Protein AF-A0ABD1CJW3-F1 (afdb_monomer)

Mean predicted aligned error: 16.08 Å

pLDDT: mean 78.41, std 13.62, range [54.0, 96.19]

Sequence (65 aa):
MVSRSCIAASLLLTVAMFGAGAFARPGYAVDYYDHPKYAFNYGVADHSTGDVKSQHETRDGDVVK

Foldseek 3Di:
DCDPVNVVVVVVVVCVVPVPPDDPDPDDDPPDDAADWDKDKDWDQDPVVRDIDIDIWIDHHPDID

Solvent-accessible surface area (backbone atoms only — not comparable to full-atom values): 4356 Å² total; per-residue (Å²): 131,85,49,74,67,58,53,52,52,52,52,54,51,52,51,62,72,66,67,78,80,81,79,86,70,83,80,76,82,80,81,83,80,80,68,63,70,52,75,49,79,49,75,48,76,40,84,88,82,66,50,75,49,75,51,71,42,38,35,57,58,91,46,74,83

Nearest PDB structures (foldseek):
  8qqs-assembly1_B  TM=3.705E-01  e=1.120E+00  Escherichia coli

Organism: Culex pipiens pipiens (NCBI:txid38569)

Structure (mmCIF, N/CA/C/O backbone):
data_AF-A0ABD1CJW3-F1
#
_entry.id   AF-A0ABD1CJW3-F1
#
loop_
_atom_site.group_PDB
_atom_site.id
_atom_site.type_symbol
_atom_site.label_atom_id
_atom_site.label_alt_id
_atom_site.label_comp_id
_atom_site.label_asym_id
_atom_site.label_entity_id
_atom_site.label_seq_id
_atom_site.pdbx_PDB_ins_code
_atom_site.Cartn_x
_atom_site.Cartn_y
_atom_site.Cartn_z
_atom_site.occupancy
_atom_site.B_iso_or_equiv
_atom_site.auth_seq_id
_atom_site.auth_comp_id
_atom_site.auth_asym_id
_atom_site.auth_atom_id
_atom_site.pdbx_PDB_model_num
ATOM 1 N N . MET A 1 1 ? 33.731 -10.887 -74.819 1.00 54.66 1 MET A N 1
ATOM 2 C CA . MET A 1 1 ? 34.256 -9.983 -73.771 1.00 54.66 1 MET A CA 1
ATOM 3 C C . MET A 1 1 ? 33.077 -9.328 -73.066 1.00 54.66 1 MET A C 1
ATOM 5 O O . MET A 1 1 ? 32.553 -8.345 -73.568 1.00 54.66 1 MET A O 1
ATOM 9 N N . VAL A 1 2 ? 32.611 -9.889 -71.947 1.00 54.00 2 VAL A N 1
ATOM 10 C CA . VAL A 1 2 ? 31.647 -9.181 -71.088 1.00 54.00 2 VAL A CA 1
ATOM 11 C C . VAL A 1 2 ? 32.427 -8.041 -70.442 1.00 54.00 2 VAL A C 1
ATOM 13 O O . VAL A 1 2 ? 33.400 -8.290 -69.729 1.00 54.00 2 VAL A O 1
ATOM 16 N N . SER A 1 3 ? 32.106 -6.794 -70.791 1.00 64.94 3 SER A N 1
ATOM 17 C CA . SER A 1 3 ? 32.874 -5.647 -70.311 1.00 64.94 3 SER A CA 1
ATOM 18 C C . SER A 1 3 ? 32.770 -5.576 -68.786 1.00 64.94 3 SER A C 1
ATOM 20 O O . SER A 1 3 ? 31.734 -5.898 -68.204 1.00 64.94 3 SER A O 1
ATOM 22 N N . ARG A 1 4 ? 33.846 -5.147 -68.117 1.00 68.56 4 ARG A N 1
ATOM 23 C CA . ARG A 1 4 ? 33.879 -4.980 -66.650 1.00 68.56 4 ARG A CA 1
ATOM 24 C C . ARG A 1 4 ? 32.704 -4.140 -66.125 1.00 68.56 4 ARG A C 1
ATOM 26 O O . ARG A 1 4 ? 32.240 -4.3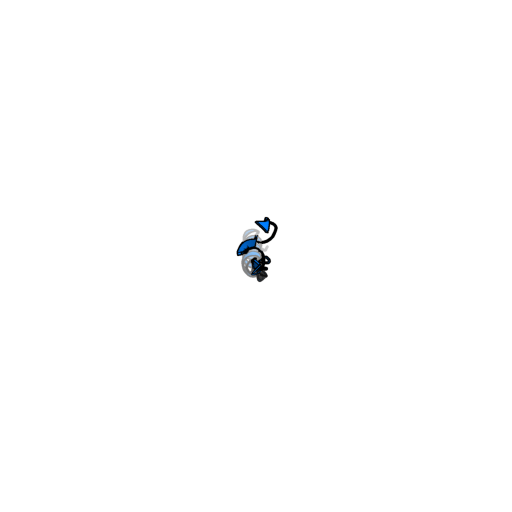57 -65.012 1.00 68.56 4 ARG A O 1
ATOM 33 N N . SER A 1 5 ? 32.188 -3.245 -66.968 1.00 63.94 5 SER A N 1
ATOM 34 C CA . SER A 1 5 ? 31.000 -2.430 -66.714 1.00 63.94 5 SER A CA 1
ATOM 35 C C . SER A 1 5 ? 29.696 -3.253 -66.661 1.00 63.94 5 SER A C 1
ATOM 37 O O . SER A 1 5 ? 28.879 -3.036 -65.772 1.00 63.94 5 SER A O 1
ATOM 39 N N . CYS A 1 6 ? 29.534 -4.275 -67.512 1.00 71.88 6 CYS A N 1
ATOM 40 C CA . CYS A 1 6 ? 28.368 -5.172 -67.492 1.00 71.88 6 CYS A CA 1
ATOM 41 C C . CYS A 1 6 ? 28.352 -6.094 -66.260 1.00 71.88 6 CYS A C 1
ATOM 43 O O . CYS A 1 6 ? 27.290 -6.366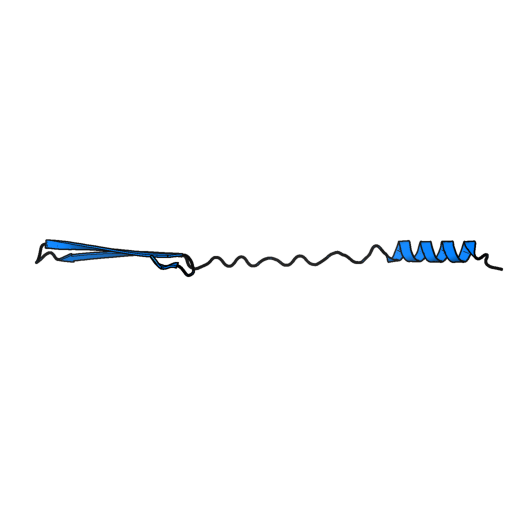 -65.700 1.00 71.88 6 CYS A O 1
ATOM 45 N N . ILE A 1 7 ? 29.526 -6.553 -65.809 1.00 71.75 7 ILE A N 1
ATOM 46 C CA . ILE A 1 7 ? 29.651 -7.404 -64.612 1.00 71.75 7 ILE A CA 1
ATOM 47 C C . ILE A 1 7 ? 29.313 -6.597 -63.352 1.00 71.75 7 ILE A C 1
ATOM 49 O O . ILE A 1 7 ? 28.551 -7.068 -62.512 1.00 71.75 7 ILE A O 1
ATOM 53 N N . ALA A 1 8 ? 29.810 -5.359 -63.253 1.00 74.38 8 ALA A N 1
ATOM 54 C CA . ALA A 1 8 ? 29.511 -4.464 -62.136 1.00 74.38 8 ALA A CA 1
ATOM 55 C C . ALA A 1 8 ? 28.015 -4.113 -62.050 1.00 74.38 8 ALA A C 1
ATOM 57 O O . ALA A 1 8 ? 27.438 -4.163 -60.966 1.00 74.38 8 ALA A O 1
ATOM 58 N N . ALA A 1 9 ? 27.371 -3.828 -63.187 1.00 72.19 9 ALA A N 1
ATOM 59 C CA . ALA A 1 9 ? 25.939 -3.533 -63.240 1.00 72.19 9 ALA A CA 1
ATOM 60 C C . ALA A 1 9 ? 25.077 -4.737 -62.821 1.00 72.19 9 ALA A C 1
ATOM 62 O O . ALA A 1 9 ? 24.109 -4.579 -62.081 1.00 72.19 9 ALA A O 1
ATOM 63 N N . SER A 1 10 ? 25.467 -5.945 -63.238 1.00 71.38 10 SER A N 1
ATOM 64 C CA . SER A 1 10 ? 24.758 -7.179 -62.880 1.00 71.38 10 SER A CA 1
ATOM 65 C C . SER A 1 10 ? 24.891 -7.492 -61.387 1.00 71.38 10 SER A C 1
ATOM 67 O O . SER A 1 10 ? 23.908 -7.840 -60.738 1.00 71.38 10 SER A O 1
ATOM 69 N N . LEU A 1 11 ? 26.086 -7.301 -60.817 1.00 70.50 11 LEU A N 1
ATOM 70 C CA . LEU A 1 11 ? 26.333 -7.520 -59.392 1.00 70.50 11 LEU A CA 1
ATOM 71 C C . LEU A 1 11 ? 25.536 -6.529 -58.527 1.00 70.50 11 LEU A C 1
ATOM 73 O O . LEU A 1 11 ? 24.858 -6.936 -57.586 1.00 70.50 11 LEU A O 1
ATOM 77 N N . LEU A 1 12 ? 25.546 -5.243 -58.893 1.00 69.94 12 LEU A N 1
ATOM 78 C CA . LEU A 1 12 ? 24.775 -4.200 -58.207 1.00 69.94 12 LEU A CA 1
ATOM 79 C C . LEU A 1 12 ? 23.266 -4.469 -58.261 1.00 69.94 12 LEU A C 1
ATOM 81 O O . LEU A 1 12 ? 22.580 -4.307 -57.253 1.00 69.94 12 LEU A O 1
ATOM 85 N N . LEU A 1 13 ? 22.759 -4.943 -59.402 1.00 66.12 13 LEU A N 1
ATOM 86 C CA . LEU A 1 13 ? 21.348 -5.287 -59.562 1.00 66.12 13 LEU A CA 1
ATOM 87 C C . LEU A 1 13 ? 20.944 -6.483 -58.684 1.00 66.12 13 LEU A C 1
ATOM 89 O O . LEU A 1 13 ? 19.890 -6.453 -58.052 1.00 66.12 13 LEU A O 1
ATOM 93 N N . THR A 1 14 ? 21.796 -7.509 -58.579 1.00 65.44 14 THR A N 1
ATOM 94 C CA . THR A 1 14 ? 21.528 -8.668 -57.706 1.00 65.44 14 THR A CA 1
ATOM 95 C C . THR A 1 14 ? 21.573 -8.317 -56.217 1.00 65.44 14 THR A C 1
ATOM 97 O O . THR A 1 14 ? 20.715 -8.768 -55.461 1.00 65.44 14 THR A O 1
ATOM 100 N N . VAL A 1 15 ? 22.500 -7.454 -55.790 1.00 70.00 15 VAL A N 1
ATOM 101 C CA . VAL A 1 15 ? 22.571 -6.980 -54.397 1.00 70.00 15 VAL A CA 1
ATOM 102 C C . VAL A 1 15 ? 21.344 -6.133 -54.041 1.00 70.00 15 VAL A C 1
ATOM 104 O O . VAL A 1 15 ? 20.797 -6.280 -52.950 1.00 70.00 15 VAL A O 1
ATOM 107 N N . ALA A 1 16 ? 20.855 -5.305 -54.970 1.00 67.31 16 ALA A N 1
ATOM 108 C CA . ALA A 1 16 ? 19.655 -4.497 -54.762 1.00 67.31 16 ALA A CA 1
ATOM 109 C C . ALA A 1 16 ? 18.367 -5.339 -54.657 1.00 67.31 16 ALA A C 1
ATOM 111 O O . ALA A 1 16 ? 17.497 -5.013 -53.852 1.00 67.31 16 ALA A O 1
ATOM 112 N N . MET A 1 17 ? 18.244 -6.433 -55.422 1.00 63.31 17 MET A N 1
ATOM 113 C CA . MET A 1 17 ? 17.048 -7.292 -55.394 1.00 63.31 17 MET A CA 1
ATOM 114 C C . MET A 1 17 ? 16.981 -8.222 -54.173 1.00 63.31 17 MET A C 1
ATOM 116 O O . MET A 1 17 ? 15.888 -8.518 -53.700 1.00 63.31 17 MET A O 1
ATOM 120 N N . PHE A 1 18 ? 18.124 -8.661 -53.635 1.00 60.78 18 PHE A N 1
ATOM 121 C CA . PHE A 1 18 ? 18.173 -9.553 -52.466 1.00 60.78 18 PHE A CA 1
ATOM 122 C C . PHE A 1 18 ? 18.414 -8.823 -51.129 1.00 60.78 18 PHE A C 1
ATOM 124 O O . PHE A 1 18 ? 18.240 -9.419 -50.068 1.00 60.78 18 PHE A O 1
ATOM 131 N N . GLY A 1 19 ? 18.777 -7.536 -51.148 1.00 57.59 19 GLY A N 1
ATOM 132 C CA . GLY A 1 19 ? 19.111 -6.756 -49.947 1.00 57.59 19 GLY A CA 1
ATOM 133 C C . GLY A 1 19 ? 17.924 -6.220 -49.133 1.00 57.59 19 GLY A C 1
ATOM 134 O O . GLY A 1 19 ? 18.134 -5.684 -48.048 1.00 57.59 19 GLY A O 1
ATOM 135 N N . ALA A 1 20 ? 16.683 -6.349 -49.615 1.00 60.34 20 ALA A N 1
ATOM 136 C CA . ALA A 1 20 ? 15.512 -5.708 -48.998 1.00 60.34 20 ALA A CA 1
ATOM 137 C C . ALA A 1 20 ? 14.735 -6.588 -47.992 1.00 60.34 20 ALA A C 1
ATOM 139 O O . ALA A 1 20 ? 13.718 -6.157 -47.455 1.00 60.34 20 ALA A O 1
ATOM 140 N N . GLY A 1 21 ? 15.169 -7.828 -47.744 1.00 59.72 21 GLY A N 1
ATOM 141 C CA . GLY A 1 21 ? 14.311 -8.862 -47.149 1.00 59.72 21 GLY A CA 1
ATOM 142 C C . GLY A 1 21 ? 14.500 -9.201 -45.667 1.00 59.72 21 GLY A C 1
ATOM 143 O O . GLY A 1 21 ? 14.043 -10.270 -45.277 1.00 59.72 21 GLY A O 1
ATOM 144 N N . ALA A 1 22 ? 15.192 -8.405 -44.841 1.00 62.50 22 ALA A N 1
ATOM 145 C CA . ALA A 1 22 ? 15.701 -8.959 -43.577 1.00 62.50 22 ALA A CA 1
ATOM 146 C C . ALA A 1 22 ? 15.681 -8.067 -42.324 1.00 62.50 22 ALA A C 1
ATOM 148 O O . ALA A 1 22 ? 16.618 -8.177 -41.552 1.00 62.50 22 ALA A O 1
ATOM 149 N N . PHE A 1 23 ? 14.657 -7.250 -42.031 1.00 58.41 23 PHE A N 1
ATOM 150 C CA . PHE A 1 23 ? 14.579 -6.616 -40.690 1.00 58.41 23 PHE A CA 1
ATOM 151 C C . PHE A 1 23 ? 13.162 -6.417 -40.124 1.00 58.41 23 PHE A C 1
ATOM 153 O O . PHE A 1 23 ? 12.902 -5.430 -39.442 1.00 58.41 23 PHE A O 1
ATOM 160 N N . ALA A 1 24 ? 12.236 -7.358 -40.318 1.00 65.56 24 ALA A N 1
ATOM 161 C CA . ALA A 1 24 ? 11.076 -7.424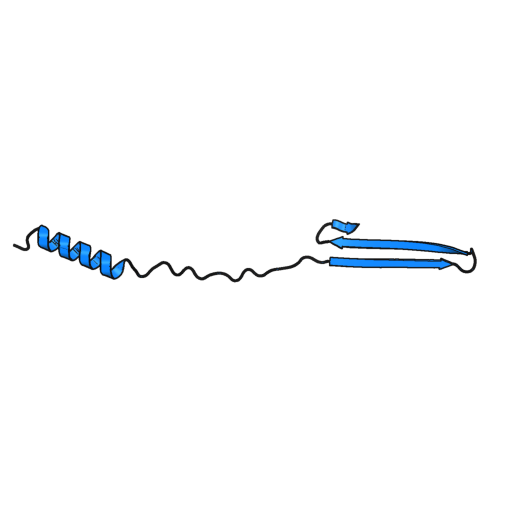 -39.425 1.00 65.56 24 ALA A CA 1
ATOM 162 C C . ALA A 1 24 ? 11.504 -8.151 -38.139 1.00 65.56 24 ALA A C 1
ATOM 164 O O . ALA A 1 24 ? 11.459 -9.378 -38.060 1.00 65.56 24 ALA A O 1
ATOM 165 N N . ARG A 1 25 ? 12.002 -7.401 -37.145 1.00 66.81 25 ARG A N 1
ATOM 166 C CA . ARG A 1 25 ? 12.265 -7.960 -35.810 1.00 66.81 25 ARG A CA 1
ATOM 167 C C . ARG A 1 25 ? 10.913 -8.320 -35.185 1.00 66.81 25 ARG A C 1
ATOM 169 O O . ARG A 1 25 ? 10.066 -7.430 -35.109 1.00 66.81 25 ARG A O 1
ATOM 176 N N . PRO A 1 26 ? 10.687 -9.563 -34.730 1.00 69.00 26 PRO A N 1
ATOM 177 C CA . PRO A 1 26 ? 9.484 -9.870 -33.975 1.00 69.00 26 PRO A CA 1
ATOM 178 C C . PRO A 1 26 ? 9.480 -8.998 -32.714 1.00 69.00 26 PRO A C 1
ATOM 180 O O . PRO A 1 26 ? 10.415 -9.042 -31.912 1.00 69.00 26 PRO A O 1
ATOM 183 N N . GLY A 1 27 ? 8.465 -8.143 -32.587 1.00 66.25 27 GLY A N 1
ATOM 184 C CA . GLY A 1 27 ? 8.218 -7.396 -31.361 1.00 66.25 27 GLY A CA 1
ATOM 185 C C . GLY A 1 27 ? 7.821 -8.383 -30.272 1.00 66.25 27 GLY A C 1
ATOM 186 O O . GLY A 1 27 ? 6.871 -9.143 -30.446 1.00 66.25 27 GLY A O 1
ATOM 187 N N . TYR A 1 28 ? 8.568 -8.408 -29.174 1.00 67.44 28 TYR A N 1
ATOM 188 C CA . TYR A 1 28 ? 8.157 -9.131 -27.979 1.00 67.44 28 TYR A CA 1
ATOM 189 C C . TYR A 1 28 ? 7.028 -8.344 -27.303 1.00 67.44 28 TYR A C 1
ATOM 191 O O . TYR A 1 28 ? 7.113 -7.122 -27.164 1.00 67.44 28 TYR A O 1
ATOM 199 N N . ALA A 1 29 ? 5.966 -9.032 -26.891 1.00 68.25 29 ALA A N 1
ATOM 200 C CA . ALA A 1 29 ? 5.010 -8.462 -25.954 1.00 68.25 29 ALA A CA 1
ATOM 201 C C . ALA A 1 29 ? 5.708 -8.350 -24.590 1.00 68.25 29 ALA A C 1
ATOM 203 O O . ALA A 1 29 ? 6.246 -9.337 -24.089 1.00 68.25 29 ALA A O 1
ATOM 204 N N . VAL A 1 30 ? 5.760 -7.145 -24.022 1.00 70.00 30 VAL A N 1
ATOM 205 C CA . VAL A 1 30 ? 6.227 -6.941 -22.647 1.00 70.00 30 VAL A CA 1
ATOM 206 C C . VAL A 1 30 ? 5.120 -7.437 -21.728 1.00 70.00 30 VAL A C 1
ATOM 208 O O . VAL A 1 30 ? 4.037 -6.855 -21.713 1.00 70.00 30 VAL A O 1
ATOM 211 N N . ASP A 1 31 ? 5.379 -8.516 -20.996 1.00 65.19 31 ASP A N 1
ATOM 212 C CA . ASP A 1 31 ? 4.478 -8.972 -19.942 1.00 65.19 31 ASP A CA 1
ATOM 213 C C . ASP A 1 31 ? 4.596 -7.998 -18.761 1.00 65.19 31 ASP A C 1
ATOM 215 O O . ASP A 1 31 ? 5.632 -7.925 -18.092 1.00 65.19 31 ASP A O 1
ATOM 219 N N . TYR A 1 32 ? 3.585 -7.146 -18.587 1.00 69.81 32 TYR A N 1
ATOM 220 C CA . TYR A 1 32 ? 3.559 -6.145 -17.526 1.00 69.81 32 TYR A CA 1
ATOM 221 C C . TYR A 1 32 ? 3.125 -6.818 -16.223 1.00 69.81 32 TYR A C 1
ATOM 223 O O . TYR A 1 32 ? 1.938 -6.899 -15.910 1.00 69.81 32 TYR A O 1
ATOM 231 N N . TYR A 1 33 ? 4.099 -7.307 -15.461 1.00 71.75 33 TYR A N 1
ATOM 232 C CA . TYR A 1 33 ? 3.870 -7.760 -14.094 1.00 71.75 33 TYR A CA 1
ATOM 233 C C . TYR A 1 33 ? 3.811 -6.549 -13.157 1.00 71.75 33 TYR A C 1
ATOM 235 O O . TYR A 1 33 ? 4.842 -5.951 -12.843 1.00 71.75 33 TYR A O 1
ATOM 243 N N . ASP A 1 34 ? 2.605 -6.183 -12.712 1.00 79.56 34 ASP A N 1
ATOM 244 C CA . ASP A 1 34 ? 2.447 -5.227 -11.612 1.00 79.56 34 ASP A CA 1
ATOM 245 C C . ASP A 1 34 ? 2.803 -5.906 -10.279 1.00 79.56 34 ASP A C 1
ATOM 247 O O . ASP A 1 34 ? 2.628 -7.116 -10.103 1.00 79.56 34 ASP A O 1
ATOM 251 N N . HIS A 1 35 ? 3.343 -5.136 -9.340 1.00 82.81 35 HIS A N 1
ATOM 252 C CA . HIS A 1 35 ? 3.797 -5.668 -8.059 1.00 82.81 35 HIS A CA 1
ATOM 253 C C . HIS A 1 35 ? 2.654 -5.742 -7.034 1.00 82.81 35 HIS A C 1
ATOM 255 O O . HIS A 1 35 ? 1.656 -5.030 -7.159 1.00 82.81 35 HIS A O 1
ATOM 261 N N . PRO A 1 36 ? 2.779 -6.581 -5.985 1.00 84.62 36 PRO A N 1
ATOM 262 C CA . PRO A 1 36 ? 1.736 -6.710 -4.975 1.00 84.62 36 PRO A CA 1
ATOM 263 C C . PRO A 1 36 ? 1.478 -5.379 -4.261 1.00 84.62 36 PRO A C 1
ATOM 265 O O . PRO A 1 36 ? 2.401 -4.784 -3.698 1.00 84.62 36 PRO A O 1
ATOM 268 N N . LYS A 1 37 ? 0.212 -4.952 -4.250 1.00 90.19 37 LYS A N 1
ATOM 269 C CA . LYS A 1 37 ? -0.263 -3.769 -3.525 1.00 90.19 37 LYS A CA 1
ATOM 270 C C . LYS A 1 37 ? -1.417 -4.148 -2.615 1.00 90.19 37 LYS A C 1
ATOM 272 O O . LYS A 1 37 ? -2.438 -4.643 -3.089 1.00 90.19 37 LYS A O 1
ATOM 277 N N . TYR A 1 38 ? -1.260 -3.915 -1.317 1.00 89.38 38 TYR A N 1
ATOM 278 C CA . TYR A 1 38 ? -2.328 -4.130 -0.344 1.00 89.38 38 TYR A CA 1
ATOM 279 C C . TYR A 1 38 ? -2.284 -3.099 0.777 1.00 89.38 38 TYR A C 1
ATOM 281 O O . TYR A 1 38 ? -1.230 -2.556 1.104 1.00 89.38 38 TYR A O 1
ATOM 289 N N . ALA A 1 39 ? -3.445 -2.862 1.378 1.00 93.75 39 ALA A N 1
ATOM 290 C CA . ALA A 1 39 ? -3.596 -2.034 2.561 1.00 93.75 39 ALA A CA 1
ATOM 291 C C . ALA A 1 39 ? -4.531 -2.740 3.547 1.00 93.75 39 ALA A C 1
ATOM 293 O O . ALA A 1 39 ? -5.635 -3.146 3.175 1.00 93.75 39 ALA A O 1
ATOM 294 N N . PHE A 1 40 ? -4.086 -2.882 4.791 1.00 94.19 40 PHE A N 1
ATOM 295 C CA . PHE A 1 40 ? -4.840 -3.491 5.878 1.00 94.19 40 PHE A CA 1
ATOM 296 C C . PHE A 1 40 ? -5.024 -2.496 7.015 1.00 94.19 40 PHE A C 1
ATOM 298 O O . PHE A 1 40 ? -4.148 -1.682 7.298 1.00 94.19 40 PHE A O 1
ATOM 305 N N . ASN A 1 41 ? -6.180 -2.581 7.666 1.00 95.69 41 ASN A N 1
ATOM 306 C CA . ASN A 1 41 ? -6.513 -1.779 8.832 1.00 95.69 41 ASN A CA 1
ATOM 307 C C . ASN A 1 41 ? -7.001 -2.712 9.934 1.00 95.69 41 ASN A C 1
ATOM 309 O O . ASN A 1 41 ? -7.901 -3.523 9.706 1.00 95.69 41 ASN A O 1
ATOM 313 N N . TYR A 1 42 ? -6.440 -2.559 11.127 1.00 94.81 42 TYR A N 1
ATOM 314 C CA . TYR A 1 42 ? -6.812 -3.325 12.307 1.00 94.81 42 TYR A CA 1
ATOM 315 C C . TYR A 1 42 ? -7.282 -2.376 13.400 1.00 94.81 42 TYR A C 1
ATOM 317 O O . TYR A 1 42 ? -6.741 -1.283 13.576 1.00 94.81 42 TYR A O 1
ATOM 325 N N . GLY A 1 43 ? -8.292 -2.809 14.145 1.00 95.44 43 GLY A N 1
ATOM 326 C CA . GLY A 1 43 ? -8.833 -2.083 15.282 1.00 95.44 43 GLY A CA 1
ATOM 327 C C . GLY A 1 43 ? -9.037 -3.020 16.461 1.00 95.44 43 GLY A C 1
ATOM 328 O O . GLY A 1 43 ? -9.461 -4.160 16.283 1.00 95.44 43 GLY A O 1
ATOM 329 N N . VAL A 1 44 ? -8.747 -2.530 17.661 1.00 95.31 44 VAL A N 1
ATOM 330 C CA . VAL A 1 44 ? -9.075 -3.194 18.924 1.00 95.31 44 VAL A CA 1
ATOM 331 C C . VAL A 1 44 ? -9.930 -2.230 19.730 1.00 95.31 44 VAL A C 1
ATOM 333 O O . VAL A 1 44 ? -9.488 -1.124 20.035 1.00 95.31 44 VAL A O 1
ATOM 336 N N . ALA A 1 45 ? -11.149 -2.654 20.048 1.00 96.12 45 ALA A N 1
ATOM 337 C CA . ALA A 1 45 ? -12.054 -1.942 20.938 1.00 96.12 45 ALA A CA 1
ATOM 338 C C . ALA A 1 45 ? -12.260 -2.791 22.194 1.00 96.12 45 ALA A C 1
ATOM 340 O O . ALA A 1 45 ? -12.904 -3.840 22.143 1.00 96.12 45 ALA A O 1
ATOM 341 N N . ASP A 1 46 ? -11.688 -2.348 23.310 1.00 95.44 46 ASP A N 1
ATOM 342 C CA . ASP A 1 46 ? -11.866 -2.984 24.608 1.00 95.44 46 ASP A CA 1
ATOM 343 C C . ASP A 1 46 ? -12.934 -2.231 25.407 1.00 9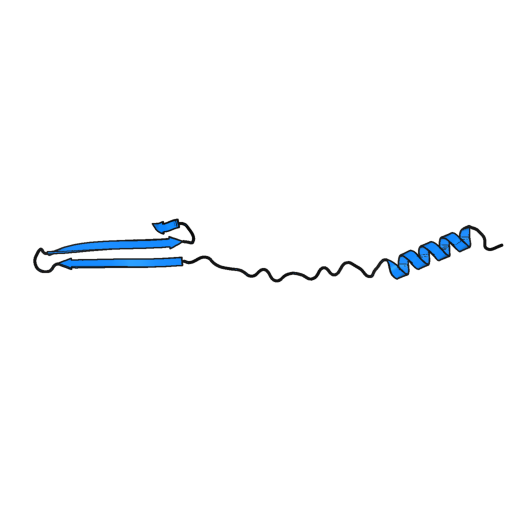5.44 46 ASP A C 1
ATOM 345 O O . ASP A 1 46 ? -12.694 -1.161 25.961 1.00 95.44 46 ASP A O 1
ATOM 349 N N . HIS A 1 47 ? -14.134 -2.804 25.489 1.00 93.62 47 HIS A N 1
ATOM 350 C CA . HIS A 1 47 ? -15.249 -2.213 26.234 1.00 93.62 47 HIS A CA 1
ATOM 351 C C . HIS A 1 47 ? -15.048 -2.212 27.753 1.00 93.62 47 HIS A C 1
ATOM 353 O O . HIS A 1 47 ? -15.746 -1.481 28.452 1.00 93.62 47 HIS A O 1
ATOM 359 N N . SER A 1 48 ? -14.136 -3.038 28.271 1.00 95.19 48 SER A N 1
ATOM 360 C CA . SER A 1 48 ? -13.901 -3.153 29.710 1.00 95.19 48 SER A CA 1
ATOM 361 C C . SER A 1 48 ? -12.978 -2.054 30.237 1.00 95.19 48 SER A C 1
ATOM 363 O O . SER A 1 48 ? -13.239 -1.496 31.301 1.00 95.19 48 SER A O 1
ATOM 365 N N . THR A 1 49 ? -11.938 -1.701 29.478 1.00 94.31 49 THR A N 1
ATOM 366 C CA . THR A 1 49 ? -11.018 -0.596 29.801 1.00 94.31 49 THR A CA 1
ATOM 367 C C . THR A 1 49 ? -11.407 0.718 29.123 1.00 94.31 49 THR A C 1
ATOM 369 O O . THR A 1 49 ? -11.011 1.785 29.586 1.00 94.31 49 THR A O 1
ATOM 372 N N . GLY A 1 50 ? -12.204 0.657 28.052 1.00 92.44 50 GLY A N 1
ATOM 373 C CA . GLY A 1 50 ? -12.547 1.801 27.207 1.00 92.44 50 GLY A CA 1
ATOM 374 C C . GLY A 1 50 ? -11.471 2.152 26.17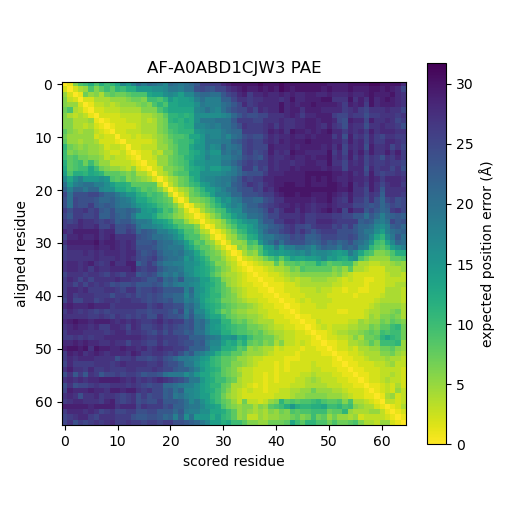4 1.00 92.44 50 GLY A C 1
ATOM 375 O O . GLY A 1 50 ? -11.643 3.122 25.437 1.00 92.44 50 GLY A O 1
ATOM 376 N N . ASP A 1 51 ? -10.379 1.384 26.097 1.00 94.94 51 ASP A N 1
ATOM 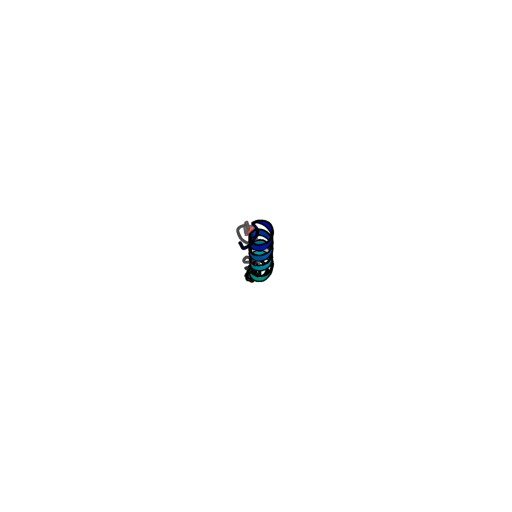377 C CA . ASP A 1 51 ? -9.305 1.616 25.134 1.00 94.94 51 ASP A CA 1
ATOM 378 C C . ASP A 1 51 ? -9.763 1.279 23.708 1.00 94.94 51 ASP A C 1
ATOM 380 O O . ASP A 1 51 ? -10.240 0.178 23.412 1.00 94.94 51 ASP A O 1
ATOM 384 N N . VAL A 1 52 ? -9.536 2.220 22.791 1.00 95.00 52 VAL A N 1
ATOM 385 C CA . VAL A 1 52 ? -9.700 2.012 21.350 1.00 95.00 52 VAL A CA 1
ATOM 386 C C . VAL A 1 52 ? -8.360 2.265 20.675 1.00 95.00 52 VAL A C 1
ATOM 388 O O . VAL A 1 52 ? -7.788 3.348 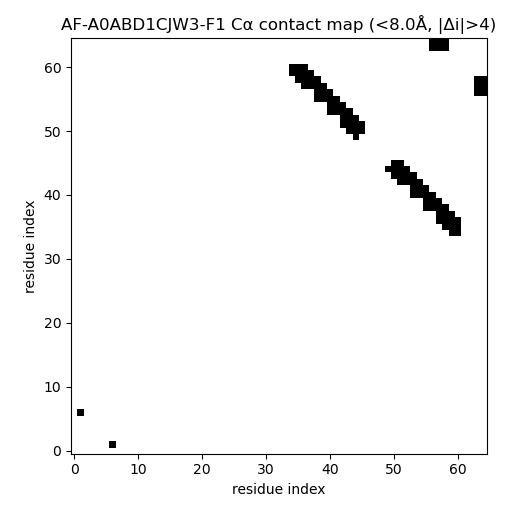20.787 1.00 95.00 52 VAL A O 1
ATOM 391 N N . LYS A 1 53 ? -7.847 1.249 19.980 1.00 95.69 53 LYS A N 1
ATOM 392 C CA . LYS A 1 53 ? -6.563 1.288 19.269 1.00 95.69 53 LYS A CA 1
ATOM 393 C C . LYS A 1 53 ? -6.774 0.919 17.813 1.00 95.69 53 LYS A C 1
ATOM 395 O O . LYS A 1 53 ? -7.605 0.070 17.500 1.00 95.69 53 LYS A O 1
ATOM 400 N N . SER A 1 54 ? -5.995 1.527 16.930 1.00 96.19 54 SER A N 1
ATOM 401 C CA . SER A 1 54 ? -6.003 1.227 15.500 1.00 96.19 54 SER A CA 1
ATOM 402 C C . SER A 1 54 ? -4.586 1.168 14.945 1.00 96.19 54 SER A C 1
ATOM 404 O O . SER A 1 54 ? -3.712 1.900 15.407 1.00 96.19 54 SER A O 1
ATOM 406 N N . GLN A 1 55 ? -4.375 0.331 13.935 1.00 95.88 55 GLN A N 1
ATOM 407 C CA . GLN A 1 55 ? -3.108 0.183 13.220 1.00 95.88 55 GLN A CA 1
ATOM 408 C C . GLN A 1 55 ? -3.400 0.020 11.723 1.00 95.88 55 GLN A C 1
ATOM 410 O O . GLN A 1 55 ? -4.415 -0.580 11.361 1.00 95.88 55 GLN A O 1
ATOM 415 N N . HIS A 1 56 ? -2.545 0.594 10.874 1.00 95.50 56 HIS A N 1
ATOM 416 C CA . HIS A 1 56 ? -2.606 0.406 9.428 1.00 95.50 56 HIS A CA 1
ATOM 417 C C . HIS A 1 56 ? -1.298 -0.205 8.930 1.00 95.50 56 HIS A C 1
ATOM 419 O O . HIS A 1 56 ? -0.226 0.135 9.424 1.00 95.50 56 HIS A O 1
ATOM 425 N N . GLU A 1 57 ? -1.391 -1.013 7.882 1.00 93.44 57 GLU A N 1
ATOM 426 C CA . GLU A 1 57 ? -0.256 -1.567 7.148 1.00 93.44 57 GLU A CA 1
ATOM 427 C C . GLU A 1 57 ? -0.493 -1.362 5.655 1.00 93.44 57 GLU A C 1
ATOM 429 O O . GLU A 1 57 ? -1.574 -1.648 5.143 1.00 93.44 57 GLU A O 1
ATOM 434 N N . THR A 1 58 ? 0.505 -0.871 4.931 1.00 93.56 58 THR A N 1
ATOM 435 C CA . THR A 1 58 ? 0.471 -0.743 3.471 1.00 93.56 58 THR A CA 1
ATOM 436 C C . THR A 1 58 ? 1.695 -1.406 2.871 1.00 93.56 58 THR A C 1
ATOM 438 O O . THR A 1 58 ? 2.812 -1.179 3.329 1.00 93.56 58 THR A O 1
ATOM 441 N N . ARG A 1 59 ? 1.503 -2.192 1.811 1.00 91.75 59 ARG A N 1
ATOM 442 C CA . ARG A 1 59 ? 2.595 -2.708 0.989 1.00 91.75 59 ARG A CA 1
ATOM 443 C C . ARG A 1 59 ? 2.481 -2.198 -0.432 1.00 91.75 59 ARG A C 1
ATOM 445 O O . ARG A 1 59 ? 1.416 -2.278 -1.038 1.00 91.75 59 ARG A O 1
ATOM 452 N N . ASP A 1 60 ? 3.614 -1.745 -0.944 1.00 89.31 60 ASP A N 1
ATOM 453 C CA . ASP A 1 60 ? 3.813 -1.329 -2.322 1.00 89.31 60 ASP A CA 1
ATOM 454 C C . ASP A 1 60 ? 5.071 -2.023 -2.859 1.00 89.31 60 ASP A C 1
ATOM 456 O O . ASP A 1 60 ? 6.201 -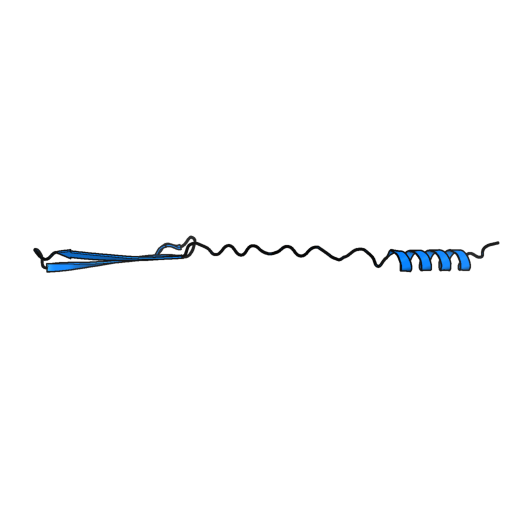1.563 -2.671 1.00 89.31 60 ASP A O 1
ATOM 460 N N . GLY A 1 61 ? 4.885 -3.220 -3.418 1.00 87.12 61 GLY A N 1
ATOM 461 C CA . GLY A 1 61 ? 5.970 -4.036 -3.956 1.00 87.12 61 GLY A CA 1
ATOM 462 C C . GLY A 1 61 ? 6.892 -4.547 -2.857 1.00 87.12 61 GLY A C 1
ATOM 463 O O . GLY A 1 61 ? 6.526 -5.473 -2.136 1.00 87.12 61 GLY A O 1
ATOM 464 N N . ASP A 1 62 ? 8.074 -3.952 -2.717 1.00 81.25 62 ASP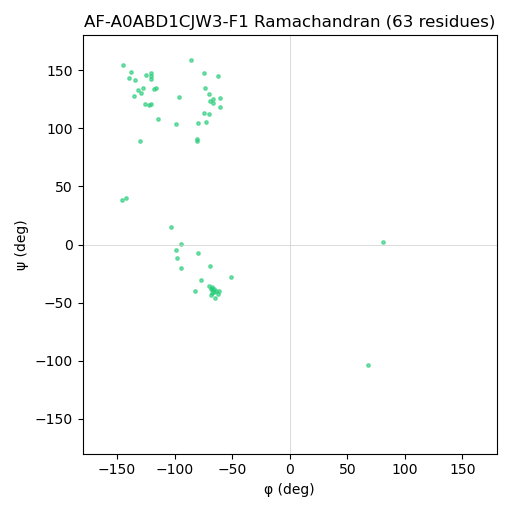 A N 1
ATOM 465 C CA . ASP A 1 62 ? 9.054 -4.302 -1.679 1.00 81.25 62 ASP A CA 1
ATOM 466 C C . ASP A 1 62 ? 9.022 -3.360 -0.467 1.00 81.25 62 ASP A C 1
ATOM 468 O O . ASP A 1 62 ? 9.697 -3.610 0.533 1.00 81.25 62 ASP A O 1
ATOM 472 N N . VAL A 1 63 ? 8.217 -2.294 -0.516 1.00 80.19 63 VAL A N 1
ATOM 473 C CA . VAL A 1 63 ? 8.088 -1.319 0.573 1.00 80.19 63 VAL A CA 1
ATOM 474 C C . VAL A 1 63 ? 6.878 -1.666 1.438 1.00 80.19 63 VAL A C 1
ATOM 476 O O . VAL A 1 63 ? 5.771 -1.787 0.923 1.00 80.19 63 VAL A O 1
ATOM 479 N N . VAL A 1 64 ? 7.074 -1.785 2.754 1.00 82.81 64 VAL A N 1
ATOM 480 C CA . VAL A 1 64 ? 5.998 -1.932 3.754 1.00 82.81 64 VAL A CA 1
ATOM 481 C C . VAL A 1 64 ? 6.012 -0.710 4.682 1.00 82.81 64 VAL A C 1
ATOM 483 O O . VAL A 1 64 ? 7.091 -0.276 5.089 1.00 82.81 64 VAL A O 1
ATOM 486 N N . LYS A 1 65 ? 4.841 -0.135 4.974 1.00 81.31 65 LYS A N 1
ATOM 487 C CA . LYS A 1 65 ? 4.628 1.057 5.813 1.00 81.31 65 LYS A CA 1
ATOM 488 C C . LYS A 1 65 ? 3.516 0.849 6.825 1.00 81.31 65 LYS A C 1
ATOM 490 O O . LYS A 1 65 ? 2.552 0.132 6.479 1.00 81.31 65 LYS A O 1
#

Radius of gyration: 35.81 Å; Cα contacts (8 Å, |Δi|>4): 47; chains: 1; bounding box: 50×12×104 Å

Secondary structure (DSSP, 8-state):
---HHHHHHHHHHHHHHHTTS---PPPPP----PPPEEEEEEEEE-TTT--EEEEEEEEETTEE-